Protein AF-A0A525JBI2-F1 (afdb_monomer)

Solvent-accessible surface area (backbone atoms only — not comparable to full-atom values): 10504 Å² total; per-residue (Å²): 139,89,82,88,89,89,84,87,84,79,75,84,72,75,78,68,72,73,72,70,72,64,79,76,62,73,69,89,66,70,56,38,71,91,59,35,83,74,67,89,61,69,82,52,94,80,78,57,56,81,59,28,76,78,36,68,68,48,36,66,35,52,52,34,18,44,41,39,8,27,56,50,31,83,54,88,63,58,57,65,60,47,9,52,52,16,48,61,77,28,46,72,44,46,56,51,35,50,52,55,49,62,73,38,90,70,50,86,50,72,42,65,34,94,86,75,68,43,80,36,43,64,68,58,49,51,54,52,50,50,50,51,51,10,33,49,34,19,49,38,23,50,77,16,56,38,76,52,55,63,68,56,97,91,37,50,61,84,63,66,76,76,82,77,78,81,80,76,77,86,129

Structure (mmCIF, N/CA/C/O backbone):
data_AF-A0A525JBI2-F1
#
_entry.id   AF-A0A525JBI2-F1
#
loop_
_atom_site.group_PDB
_atom_site.id
_atom_site.type_symbol
_atom_site.label_atom_id
_atom_site.label_alt_id
_atom_site.label_comp_id
_atom_site.label_asym_id
_atom_site.label_entity_id
_atom_site.label_seq_id
_atom_site.pdbx_PDB_ins_code
_atom_site.Cartn_x
_atom_site.Cartn_y
_atom_site.Cartn_z
_atom_site.occupancy
_atom_site.B_iso_or_equiv
_atom_site.auth_seq_id
_atom_site.auth_comp_id
_atom_site.auth_asym_id
_atom_site.auth_atom_id
_atom_site.pdbx_PDB_model_num
ATOM 1 N N . MET A 1 1 ? 33.043 -64.202 -30.490 1.00 38.28 1 MET A N 1
ATOM 2 C CA . MET A 1 1 ? 32.040 -63.440 -31.267 1.00 38.28 1 MET A CA 1
ATOM 3 C C . MET A 1 1 ? 31.002 -62.916 -30.272 1.00 38.28 1 MET A C 1
ATOM 5 O O . MET A 1 1 ? 30.222 -63.714 -29.788 1.00 38.28 1 MET A O 1
ATOM 9 N N . THR A 1 2 ? 31.253 -61.811 -29.561 1.00 42.59 2 THR A N 1
ATOM 10 C CA . THR A 1 2 ? 30.901 -60.399 -29.863 1.00 42.59 2 THR A CA 1
ATOM 11 C C . THR A 1 2 ? 29.411 -60.093 -30.103 1.00 42.59 2 THR A C 1
ATOM 13 O O . THR A 1 2 ? 28.854 -60.546 -31.094 1.00 42.59 2 THR A O 1
ATOM 16 N N . ARG A 1 3 ? 28.895 -59.178 -29.250 1.00 44.25 3 ARG A N 1
ATOM 17 C CA . ARG A 1 3 ? 27.858 -58.119 -29.426 1.00 44.25 3 ARG A CA 1
ATOM 18 C C . ARG A 1 3 ? 26.618 -58.261 -28.529 1.00 44.25 3 ARG A C 1
ATOM 20 O O . ARG A 1 3 ? 25.795 -59.134 -28.736 1.00 44.25 3 ARG A O 1
ATOM 27 N N . THR A 1 4 ? 26.565 -57.553 -27.394 1.00 49.12 4 THR A N 1
ATOM 28 C CA . THR A 1 4 ? 26.074 -56.162 -27.187 1.00 49.12 4 THR A CA 1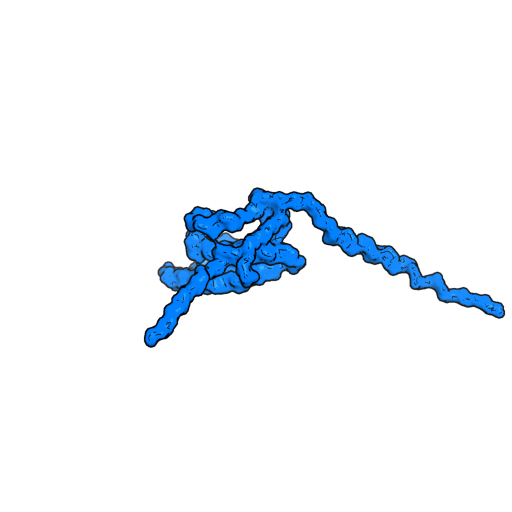
ATOM 29 C C . THR A 1 4 ? 24.598 -55.955 -27.521 1.00 49.12 4 THR A C 1
ATOM 31 O O . THR A 1 4 ? 24.211 -55.974 -28.684 1.00 49.12 4 THR A O 1
ATOM 34 N N . SER A 1 5 ? 23.805 -55.627 -26.501 1.00 44.72 5 SER A N 1
ATOM 35 C CA . SER A 1 5 ? 22.533 -54.906 -26.630 1.00 44.72 5 SER A CA 1
ATOM 36 C C . SER A 1 5 ? 22.357 -53.990 -25.415 1.00 44.72 5 SER A C 1
ATOM 38 O O . SER A 1 5 ? 21.605 -54.277 -24.494 1.00 44.72 5 SER A O 1
ATOM 40 N N . VAL A 1 6 ? 23.123 -52.897 -25.401 1.00 53.28 6 VAL A N 1
ATOM 41 C CA . VAL A 1 6 ? 22.881 -51.714 -24.563 1.00 53.28 6 VAL A CA 1
ATOM 42 C C . VAL A 1 6 ? 22.503 -50.608 -25.540 1.00 53.28 6 VAL A C 1
ATOM 44 O O . VAL A 1 6 ? 23.390 -49.977 -26.103 1.00 53.28 6 VAL A O 1
ATOM 47 N N . ALA A 1 7 ? 21.214 -50.445 -25.844 1.00 49.06 7 ALA A N 1
ATOM 48 C CA . ALA A 1 7 ? 20.749 -49.366 -26.722 1.00 49.06 7 ALA A CA 1
ATOM 49 C C . ALA A 1 7 ? 19.229 -49.142 -26.632 1.00 49.06 7 ALA A C 1
ATOM 51 O O . ALA A 1 7 ? 18.543 -49.156 -27.649 1.00 49.06 7 ALA A O 1
ATOM 52 N N . THR A 1 8 ? 18.679 -48.919 -25.435 1.00 51.41 8 THR A N 1
ATOM 53 C CA . THR A 1 8 ? 17.281 -48.450 -25.322 1.00 51.41 8 THR A CA 1
ATOM 54 C C . THR A 1 8 ? 17.048 -47.612 -24.067 1.00 51.41 8 THR A C 1
ATOM 56 O O . THR A 1 8 ? 16.156 -47.871 -23.273 1.00 51.41 8 THR A O 1
ATOM 59 N N . ALA A 1 9 ? 17.874 -46.588 -23.857 1.00 49.59 9 ALA A N 1
ATOM 60 C CA . ALA A 1 9 ? 17.654 -45.618 -22.784 1.00 49.59 9 ALA A CA 1
ATOM 61 C C . ALA A 1 9 ? 18.253 -44.254 -23.149 1.00 49.59 9 ALA A C 1
ATOM 63 O O . ALA A 1 9 ? 19.144 -43.770 -22.465 1.00 49.59 9 ALA A O 1
ATOM 64 N N . LEU A 1 10 ? 17.836 -43.654 -24.271 1.00 47.22 10 LEU A N 1
ATOM 65 C CA . LEU A 1 10 ? 18.345 -42.325 -24.654 1.00 47.22 10 LEU A CA 1
ATOM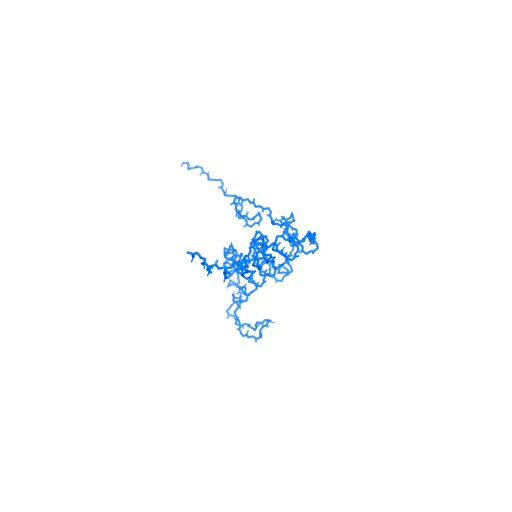 66 C C . LEU A 1 10 ? 17.368 -41.430 -25.436 1.00 47.22 10 LEU A C 1
ATOM 68 O O . LEU A 1 10 ? 17.773 -40.384 -25.923 1.00 47.22 10 LEU A O 1
ATOM 72 N N . VAL A 1 11 ? 16.077 -41.776 -25.528 1.00 49.41 11 VAL A N 1
ATOM 73 C CA . VAL A 1 11 ? 15.109 -40.972 -26.314 1.00 49.41 11 VAL A CA 1
ATOM 74 C C . VAL A 1 11 ? 14.129 -40.159 -25.449 1.00 49.41 11 VAL A C 1
ATOM 76 O O . VAL A 1 11 ? 13.510 -39.226 -25.943 1.00 49.41 11 VAL A O 1
ATOM 79 N N . ALA A 1 12 ? 14.037 -40.400 -24.137 1.00 46.53 12 ALA A N 1
ATOM 80 C CA . ALA A 1 12 ? 13.079 -39.690 -23.275 1.00 46.53 12 ALA A CA 1
ATOM 81 C C . ALA A 1 12 ? 13.606 -38.390 -22.626 1.00 46.53 12 ALA A C 1
ATOM 83 O O . ALA A 1 12 ? 12.869 -37.736 -21.898 1.00 46.53 12 ALA A O 1
ATOM 84 N N . VAL A 1 13 ? 14.865 -37.998 -22.865 1.00 50.19 13 VAL A N 1
ATOM 85 C CA . VAL A 1 13 ? 15.484 -36.836 -22.185 1.00 50.19 13 VAL A CA 1
ATOM 86 C C . VAL A 1 13 ? 15.453 -35.555 -23.037 1.00 50.19 13 VAL A C 1
ATOM 88 O O . VAL A 1 13 ? 15.627 -34.458 -22.517 1.00 50.19 13 VAL A O 1
ATOM 91 N N . LEU A 1 14 ? 15.158 -35.644 -24.338 1.00 49.19 14 LEU A N 1
ATOM 92 C CA . LEU A 1 14 ? 15.260 -34.497 -25.255 1.00 49.19 14 LEU A CA 1
ATOM 93 C C . LEU A 1 14 ? 13.974 -33.664 -25.419 1.00 49.19 14 LEU A C 1
ATOM 95 O O . LEU A 1 14 ? 14.035 -32.576 -25.982 1.00 49.19 14 LEU A O 1
ATOM 99 N N . THR A 1 15 ? 12.827 -34.097 -24.888 1.00 49.56 15 THR A N 1
ATOM 100 C CA . THR A 1 15 ? 11.560 -33.337 -24.969 1.00 49.56 15 THR A CA 1
ATOM 101 C C . THR A 1 15 ? 11.280 -32.426 -23.768 1.00 49.56 15 THR A C 1
ATOM 103 O O . THR A 1 15 ? 10.328 -31.653 -23.809 1.00 49.56 15 THR A O 1
ATOM 106 N N . GLY A 1 16 ? 12.116 -32.440 -22.722 1.00 47.78 16 GLY A N 1
ATOM 107 C CA . GLY A 1 16 ? 11.947 -31.578 -21.540 1.00 47.78 16 GLY A CA 1
ATOM 108 C C . GLY A 1 16 ? 12.576 -30.180 -21.649 1.00 47.78 16 GLY A C 1
ATOM 109 O O . GLY A 1 16 ? 12.255 -29.298 -20.858 1.00 47.78 16 GLY A O 1
ATOM 110 N N . ALA A 1 17 ? 13.459 -29.948 -22.624 1.00 51.09 17 ALA A N 1
ATOM 111 C CA . ALA A 1 17 ? 14.288 -28.738 -22.659 1.00 51.09 17 ALA A CA 1
ATOM 112 C C . ALA A 1 17 ? 13.635 -27.515 -23.335 1.00 51.09 17 ALA A C 1
ATOM 114 O O . ALA A 1 17 ? 14.172 -26.417 -23.230 1.00 51.09 17 ALA A O 1
ATOM 115 N N . MET A 1 18 ? 12.475 -27.656 -23.991 1.00 49.50 18 MET A N 1
ATOM 116 C CA . MET A 1 18 ? 11.805 -26.522 -24.659 1.00 49.50 18 MET A CA 1
ATOM 117 C C . MET A 1 18 ? 10.691 -25.861 -23.831 1.00 49.50 18 MET A C 1
ATOM 119 O O . MET A 1 18 ? 10.095 -24.888 -24.283 1.00 49.50 18 MET A O 1
ATOM 123 N N . ALA A 1 19 ? 10.418 -26.339 -22.612 1.00 52.94 19 ALA A N 1
ATOM 124 C CA . ALA A 1 19 ? 9.418 -25.720 -21.739 1.00 52.94 19 ALA A CA 1
ATOM 125 C C . ALA A 1 19 ? 9.972 -24.555 -20.890 1.00 52.94 19 ALA A C 1
ATOM 127 O O . ALA A 1 19 ? 9.193 -23.725 -20.431 1.00 52.94 19 ALA A O 1
ATOM 128 N N . LEU A 1 20 ? 11.297 -24.444 -20.704 1.00 51.78 20 LEU A N 1
ATOM 129 C CA . LEU A 1 20 ? 11.894 -23.382 -19.874 1.00 51.78 20 LEU A CA 1
ATOM 130 C C . LEU A 1 20 ? 12.248 -22.090 -20.630 1.00 51.78 20 LEU A C 1
ATOM 132 O O . LEU A 1 20 ? 12.453 -21.062 -19.994 1.00 51.78 20 LEU A O 1
ATOM 136 N N . SER A 1 21 ? 12.268 -22.086 -21.965 1.00 49.19 21 SER A N 1
ATOM 137 C CA . SER A 1 21 ? 12.588 -20.881 -22.752 1.00 49.19 21 SER A CA 1
ATOM 138 C C . SER A 1 21 ? 11.374 -19.992 -23.060 1.00 49.19 21 SER A C 1
ATOM 140 O O . SER A 1 21 ? 11.506 -18.993 -23.764 1.00 49.19 21 SER A O 1
ATOM 142 N N . ALA A 1 22 ? 10.182 -20.333 -22.556 1.00 47.47 22 ALA A N 1
ATOM 143 C CA . ALA A 1 22 ? 8.972 -19.525 -22.730 1.00 47.47 22 ALA A CA 1
ATOM 144 C C . ALA A 1 22 ? 8.756 -18.491 -21.606 1.00 47.47 22 ALA A C 1
ATOM 146 O O . ALA A 1 22 ? 7.958 -17.574 -21.779 1.00 47.47 22 ALA A O 1
ATOM 147 N N . CYS A 1 23 ? 9.478 -18.592 -20.485 1.00 55.62 23 CYS A N 1
ATOM 148 C CA . CYS A 1 23 ? 9.361 -17.641 -19.371 1.00 55.62 23 CYS A CA 1
ATOM 149 C C . CYS A 1 23 ? 10.216 -16.374 -19.535 1.00 55.62 23 CYS A C 1
ATOM 151 O O . CYS A 1 23 ? 10.062 -15.448 -18.744 1.00 55.62 23 CYS A O 1
ATOM 153 N N . ASP A 1 24 ? 11.073 -16.309 -20.560 1.00 45.53 24 ASP A N 1
A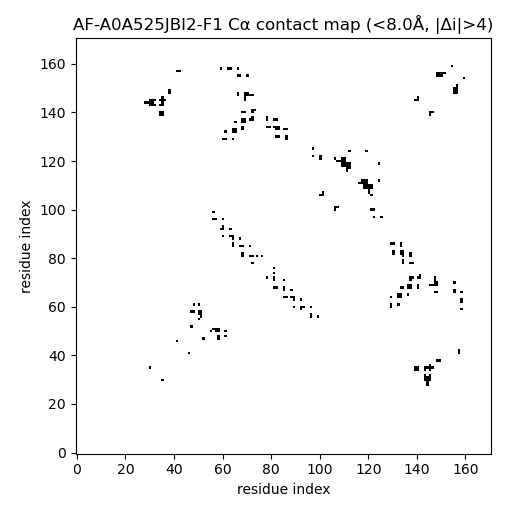TOM 154 C CA . ASP A 1 24 ? 11.939 -15.148 -20.821 1.00 45.53 24 ASP A CA 1
ATOM 155 C C . ASP A 1 24 ? 11.348 -14.167 -21.848 1.00 45.53 24 ASP A C 1
ATOM 157 O O . ASP A 1 24 ? 11.894 -13.104 -22.126 1.00 45.53 24 ASP A O 1
ATOM 161 N N . ARG A 1 25 ? 10.164 -14.474 -22.393 1.00 45.88 25 ARG A N 1
ATOM 162 C CA . ARG A 1 25 ? 9.384 -13.493 -23.150 1.00 45.88 25 ARG A CA 1
ATOM 163 C C . ARG A 1 25 ? 8.524 -12.695 -22.184 1.00 45.88 25 ARG A C 1
ATOM 165 O O . ARG A 1 25 ? 7.308 -12.871 -22.125 1.00 45.88 25 ARG A O 1
ATOM 172 N N . ARG A 1 26 ? 9.137 -11.719 -21.507 1.00 51.62 26 ARG A N 1
ATOM 173 C CA . ARG A 1 26 ? 8.418 -10.451 -21.361 1.00 51.62 26 ARG A CA 1
ATOM 174 C C . ARG A 1 26 ? 8.193 -9.975 -22.791 1.00 51.62 26 ARG A C 1
ATOM 176 O O . ARG A 1 26 ? 9.094 -9.431 -23.413 1.00 51.62 26 ARG A O 1
ATOM 183 N N . HIS A 1 27 ? 7.024 -10.269 -23.359 1.00 46.00 27 HIS A N 1
ATOM 184 C CA . HIS A 1 27 ? 6.542 -9.439 -24.450 1.00 46.00 27 HIS A CA 1
ATOM 185 C C . HIS A 1 27 ? 6.735 -7.995 -23.995 1.00 46.00 27 HIS A C 1
ATOM 187 O O . HIS A 1 27 ? 6.403 -7.696 -22.845 1.00 46.00 27 HIS A O 1
ATOM 193 N N . ASP A 1 28 ? 7.316 -7.162 -24.860 1.00 52.53 28 ASP A N 1
ATOM 194 C CA . ASP A 1 28 ? 7.427 -5.711 -24.712 1.00 52.53 28 ASP A CA 1
ATOM 195 C C . ASP A 1 28 ? 6.021 -5.098 -24.623 1.00 52.53 28 ASP A C 1
ATOM 197 O O . ASP A 1 28 ? 5.537 -4.389 -25.503 1.00 52.53 28 ASP A O 1
ATOM 201 N N . LEU A 1 29 ? 5.302 -5.440 -23.563 1.00 56.81 29 LEU A N 1
ATOM 202 C CA . LEU A 1 29 ? 4.100 -4.779 -23.139 1.00 56.81 29 LEU A CA 1
ATOM 203 C C . LEU A 1 29 ? 4.609 -3.442 -22.621 1.00 56.81 29 LEU A C 1
ATOM 205 O O . LEU A 1 29 ? 5.252 -3.350 -21.577 1.00 56.81 29 LEU A O 1
ATOM 209 N N . ALA A 1 30 ? 4.411 -2.409 -23.430 1.00 62.34 30 ALA A N 1
ATOM 210 C CA . ALA A 1 30 ? 4.716 -1.056 -23.022 1.00 62.34 30 ALA A CA 1
ATOM 211 C C . ALA A 1 30 ? 3.984 -0.768 -21.705 1.00 62.34 30 ALA A C 1
ATOM 213 O O . ALA A 1 30 ? 2.811 -1.127 -21.553 1.00 62.34 30 ALA A O 1
ATOM 214 N N . ALA A 1 31 ? 4.680 -0.129 -20.762 1.00 72.75 31 ALA A N 1
ATOM 215 C CA . ALA A 1 31 ? 4.065 0.316 -19.522 1.00 72.75 31 ALA A CA 1
ATOM 216 C C . ALA A 1 31 ? 2.771 1.075 -19.845 1.00 72.75 31 ALA A C 1
ATOM 218 O O . ALA A 1 31 ? 2.751 1.905 -20.756 1.00 72.75 31 ALA A O 1
ATOM 219 N N . ASN A 1 32 ? 1.690 0.789 -19.120 1.00 75.88 32 ASN A N 1
ATOM 220 C CA . ASN A 1 32 ? 0.437 1.513 -19.296 1.00 75.88 32 ASN A CA 1
ATOM 221 C C . ASN A 1 32 ? 0.407 2.687 -18.307 1.00 75.88 32 ASN A C 1
ATOM 223 O O . ASN A 1 32 ? -0.003 2.501 -17.156 1.00 75.88 32 ASN A O 1
ATOM 227 N N . PRO A 1 33 ? 0.798 3.910 -18.719 1.00 71.81 33 PRO A N 1
ATOM 228 C CA . PRO A 1 33 ? 0.911 5.039 -17.802 1.00 71.81 33 PRO A CA 1
ATOM 229 C C . PRO A 1 33 ? -0.434 5.439 -17.189 1.00 71.81 33 PRO A C 1
ATOM 231 O O . PRO A 1 33 ? -0.449 6.087 -16.153 1.00 71.81 33 PRO A O 1
ATOM 234 N N . LYS A 1 34 ? -1.568 5.036 -17.785 1.00 77.94 34 LYS A N 1
ATOM 235 C CA . LYS A 1 34 ? -2.903 5.300 -17.225 1.00 77.94 34 LYS A CA 1
ATOM 236 C C . LYS A 1 34 ? -3.230 4.418 -16.020 1.00 77.94 34 LYS A C 1
ATOM 238 O O . LYS A 1 34 ? -4.138 4.740 -15.264 1.00 77.94 34 LYS A O 1
ATOM 243 N N . VAL A 1 35 ? -2.522 3.300 -15.871 1.00 82.50 35 VAL A N 1
ATOM 244 C CA . VAL A 1 35 ? -2.672 2.356 -14.757 1.00 82.50 35 VAL A CA 1
ATOM 245 C C . VAL A 1 35 ? -1.578 2.581 -13.715 1.00 82.50 35 VAL A C 1
ATOM 247 O O . VAL A 1 35 ? -1.749 2.197 -12.568 1.00 82.50 35 VAL A O 1
ATOM 250 N N . CYS A 1 36 ? -0.463 3.220 -14.057 1.00 87.06 36 CYS A N 1
ATOM 251 C CA . CYS A 1 36 ? 0.624 3.453 -13.113 1.00 87.06 36 CYS A CA 1
ATOM 252 C C . CYS A 1 36 ? 0.386 4.678 -12.228 1.00 87.06 36 CYS A C 1
ATOM 254 O O . CYS A 1 36 ? -0.101 5.709 -12.682 1.00 87.06 36 CYS A O 1
ATOM 256 N N . ALA A 1 37 ? 0.757 4.563 -10.953 1.00 85.69 37 ALA A N 1
ATOM 257 C CA . ALA A 1 37 ? 0.790 5.702 -10.052 1.00 85.69 37 ALA A CA 1
ATOM 258 C C . ALA A 1 37 ? 1.910 6.674 -10.459 1.00 85.69 37 ALA A C 1
ATOM 260 O O . ALA A 1 37 ? 2.997 6.246 -10.853 1.00 85.69 37 ALA A O 1
ATOM 261 N N . ASP A 1 38 ? 1.652 7.975 -10.320 1.00 82.25 38 ASP A N 1
ATOM 262 C CA . ASP A 1 38 ? 2.687 9.000 -10.440 1.00 82.25 38 ASP A CA 1
ATOM 263 C C . ASP A 1 38 ? 3.282 9.307 -9.059 1.00 82.25 38 ASP A C 1
ATOM 265 O O . ASP A 1 38 ? 2.648 9.924 -8.202 1.00 82.25 38 ASP A O 1
ATOM 269 N N . PHE A 1 39 ? 4.521 8.864 -8.844 1.00 81.31 39 PHE A N 1
ATOM 270 C CA . PHE A 1 39 ? 5.260 9.096 -7.602 1.00 81.31 39 PHE A CA 1
ATOM 271 C C . PHE A 1 39 ? 6.040 10.414 -7.585 1.00 81.31 39 PHE A C 1
ATOM 273 O O . PHE A 1 39 ? 6.613 10.754 -6.546 1.00 81.31 39 PHE A O 1
ATOM 280 N N . LYS A 1 40 ? 6.069 11.166 -8.696 1.00 68.25 40 LYS A N 1
ATOM 281 C CA . LYS A 1 40 ? 6.700 12.495 -8.762 1.00 68.25 40 LYS A CA 1
ATOM 282 C C . LYS A 1 40 ? 5.850 13.562 -8.078 1.00 68.25 40 LYS A C 1
ATOM 284 O O . LYS A 1 40 ? 6.376 14.594 -7.677 1.00 68.25 40 LYS A O 1
ATOM 289 N N . THR A 1 41 ? 4.550 13.318 -7.912 1.00 58.25 41 THR A N 1
ATOM 290 C CA . THR A 1 41 ? 3.608 14.273 -7.307 1.00 58.25 41 THR A CA 1
ATOM 291 C C . THR A 1 41 ? 3.467 14.133 -5.783 1.00 58.25 41 THR A C 1
ATOM 293 O O . THR A 1 41 ? 2.696 14.877 -5.173 1.00 58.25 41 THR A O 1
ATOM 296 N N . SER A 1 42 ? 4.205 13.231 -5.123 1.00 48.97 42 SER A N 1
ATOM 297 C CA . SER A 1 42 ? 4.059 12.952 -3.678 1.00 48.97 42 SER A CA 1
ATOM 298 C C . SER A 1 42 ? 4.717 13.982 -2.746 1.00 48.97 42 SER A C 1
ATOM 300 O O . SER A 1 42 ? 5.336 13.627 -1.748 1.00 48.97 42 SER A O 1
ATOM 302 N N . ALA A 1 43 ? 4.552 15.269 -3.041 1.00 47.62 43 ALA A N 1
ATOM 303 C CA . ALA A 1 43 ? 4.885 16.363 -2.128 1.00 47.62 43 ALA A CA 1
ATOM 304 C C . ALA A 1 43 ? 3.761 17.406 -2.010 1.00 47.62 43 ALA A C 1
ATOM 306 O O . ALA A 1 43 ? 3.975 18.470 -1.434 1.00 47.62 43 ALA A O 1
ATOM 307 N N . LYS A 1 44 ? 2.557 17.133 -2.539 1.00 36.09 44 LYS A N 1
ATOM 308 C CA . LYS A 1 44 ? 1.404 18.020 -2.346 1.00 36.09 44 LYS A CA 1
ATOM 309 C C . LYS A 1 44 ? 0.369 17.368 -1.422 1.00 36.09 44 LYS A C 1
ATOM 311 O O . LYS A 1 44 ? -0.302 16.422 -1.849 1.00 36.09 44 LYS A O 1
ATOM 316 N N . PRO A 1 45 ? 0.205 17.865 -0.181 1.00 36.38 45 PRO A N 1
ATOM 317 C CA . PRO A 1 45 ? -0.963 17.553 0.632 1.00 36.38 45 PRO A CA 1
ATOM 318 C C . PRO A 1 45 ? -2.215 17.875 -0.195 1.00 36.38 45 PRO A C 1
ATOM 320 O O . PRO A 1 45 ? -2.358 19.001 -0.670 1.00 36.38 45 PRO A O 1
ATOM 323 N N . GLY A 1 46 ? -3.080 16.888 -0.438 1.00 39.34 46 GLY A N 1
ATOM 324 C CA . GLY A 1 46 ? -4.350 17.094 -1.148 1.00 39.34 46 GLY A CA 1
ATOM 325 C C . GLY A 1 46 ? -4.518 16.387 -2.497 1.00 39.34 46 GLY A C 1
ATOM 326 O O . GLY A 1 46 ? -5.632 16.381 -3.010 1.00 39.34 46 GLY A O 1
ATOM 327 N N . THR A 1 47 ? -3.500 15.713 -3.049 1.00 44.91 47 THR A N 1
ATOM 328 C CA . THR A 1 47 ? -3.727 14.721 -4.129 1.00 44.91 47 THR A CA 1
ATOM 329 C C . THR A 1 47 ? -4.108 13.385 -3.495 1.00 44.91 47 THR A C 1
ATOM 331 O O . THR A 1 47 ? -3.347 12.420 -3.467 1.00 44.91 47 THR A O 1
ATOM 334 N N . ALA A 1 48 ? -5.271 13.396 -2.851 1.00 43.34 48 ALA A N 1
ATOM 335 C CA . ALA A 1 48 ? -5.833 12.282 -2.116 1.00 43.34 48 ALA A CA 1
ATOM 336 C C . ALA A 1 48 ? -6.035 11.076 -3.049 1.00 43.34 48 ALA A C 1
ATOM 338 O O . ALA A 1 48 ? -6.725 11.163 -4.063 1.00 43.34 48 ALA A O 1
ATOM 339 N N . SER A 1 49 ? -5.475 9.924 -2.673 1.00 51.41 49 SER A N 1
ATOM 340 C CA . SER A 1 49 ? -6.102 8.641 -3.006 1.00 51.41 49 SER A CA 1
ATOM 341 C C . SER A 1 49 ? -7.587 8.728 -2.612 1.00 51.41 49 SER A C 1
ATOM 343 O O . SER A 1 49 ? -7.869 9.394 -1.615 1.00 51.41 49 SER A O 1
ATOM 345 N N . PRO A 1 50 ? -8.545 8.085 -3.307 1.00 52.09 50 PRO A N 1
ATOM 346 C CA . PRO A 1 50 ? -9.966 8.129 -2.923 1.00 52.09 50 PRO A CA 1
ATOM 347 C C . PRO A 1 50 ? -10.203 7.832 -1.427 1.00 52.09 50 PRO A C 1
ATOM 349 O O . PRO A 1 50 ? -11.127 8.359 -0.816 1.00 52.09 50 PRO A O 1
ATOM 352 N N . ALA A 1 51 ? -9.299 7.046 -0.833 1.00 53.34 51 ALA A N 1
ATOM 353 C CA . ALA A 1 51 ? -9.160 6.782 0.596 1.00 53.34 51 ALA A CA 1
ATOM 354 C C . ALA A 1 51 ? -9.074 8.038 1.480 1.00 53.34 51 ALA A C 1
ATOM 356 O O . ALA A 1 51 ? -9.774 8.159 2.479 1.00 53.34 51 ALA A O 1
ATOM 357 N N . ALA A 1 52 ? -8.218 8.985 1.099 1.00 54.88 52 ALA A N 1
ATOM 358 C CA . ALA A 1 52 ? -7.861 10.154 1.892 1.00 54.88 52 ALA A CA 1
ATOM 359 C C . ALA A 1 52 ? -8.962 11.228 1.909 1.00 54.88 52 ALA A C 1
ATOM 361 O O . ALA A 1 52 ? -8.913 12.141 2.728 1.00 54.88 52 ALA A O 1
ATOM 362 N N . THR A 1 53 ? -9.957 11.122 1.021 1.00 57.69 53 THR A N 1
ATOM 363 C CA . THR A 1 53 ? -11.157 11.972 1.040 1.00 57.69 53 THR A CA 1
ATOM 364 C C . THR A 1 53 ? -12.182 11.495 2.074 1.00 57.69 53 THR A C 1
ATOM 366 O O . THR A 1 53 ? -12.945 12.310 2.582 1.00 57.69 53 THR A O 1
ATOM 369 N N . LEU A 1 54 ? -12.196 10.196 2.392 1.00 62.41 54 LEU A N 1
ATOM 370 C CA . LEU A 1 54 ? -13.147 9.577 3.324 1.00 62.41 54 LEU A CA 1
ATOM 371 C C . LEU A 1 54 ? -12.564 9.426 4.733 1.00 62.41 54 LEU A C 1
ATOM 373 O O . LEU A 1 54 ? -13.268 9.658 5.710 1.00 62.41 54 LEU A O 1
ATOM 377 N N . ASP A 1 55 ? -11.277 9.091 4.831 1.00 71.94 55 ASP A N 1
ATOM 378 C CA . ASP A 1 55 ? -10.529 9.062 6.085 1.00 71.94 55 ASP A CA 1
ATOM 379 C C . ASP A 1 55 ? -9.144 9.703 5.883 1.00 71.94 55 ASP A C 1
ATOM 381 O O . ASP A 1 55 ? -8.218 9.069 5.362 1.00 71.94 55 ASP A O 1
ATOM 385 N N . PRO A 1 56 ? -8.963 10.966 6.308 1.00 70.19 56 PRO A N 1
ATOM 386 C CA . PRO A 1 56 ? -7.671 11.642 6.242 1.00 70.19 56 PRO A CA 1
ATOM 387 C C . PRO A 1 56 ? -6.552 10.902 6.997 1.00 70.19 56 PRO A C 1
ATOM 389 O O . PRO A 1 56 ? -5.383 11.026 6.625 1.00 70.19 56 PRO A O 1
ATOM 392 N N . GLY A 1 57 ? -6.890 10.118 8.028 1.00 78.81 57 GLY A N 1
ATOM 393 C CA . GLY A 1 57 ? -5.950 9.297 8.795 1.00 78.81 57 GLY A CA 1
ATOM 394 C C . GLY A 1 57 ? -5.394 8.107 8.008 1.00 78.81 57 GLY A C 1
ATOM 395 O O . GLY A 1 57 ? -4.275 7.670 8.278 1.00 78.81 57 GLY A O 1
ATOM 396 N N . ALA A 1 58 ? -6.113 7.640 6.983 1.00 84.50 58 ALA A N 1
ATOM 397 C CA . ALA A 1 58 ? -5.697 6.535 6.121 1.00 84.50 58 ALA A CA 1
ATOM 398 C C . ALA A 1 58 ? -4.648 6.947 5.070 1.00 84.50 58 ALA A C 1
ATOM 400 O O . ALA A 1 58 ? -3.937 6.102 4.522 1.00 84.50 58 ALA A O 1
ATOM 401 N N . ALA A 1 59 ? -4.520 8.243 4.768 1.00 86.00 59 ALA A N 1
ATOM 402 C CA . ALA A 1 59 ? -3.658 8.726 3.687 1.00 86.00 59 ALA A CA 1
ATOM 403 C C . ALA A 1 59 ? -2.171 8.324 3.836 1.00 86.00 59 ALA A C 1
ATOM 405 O O . ALA A 1 59 ? -1.586 7.857 2.855 1.00 86.00 59 ALA A O 1
ATOM 406 N N . PRO A 1 60 ? -1.538 8.447 5.024 1.00 88.38 60 PRO A N 1
ATOM 407 C CA . PRO A 1 60 ? -0.127 8.098 5.194 1.00 88.38 60 PRO A CA 1
ATOM 408 C C . PRO A 1 60 ? 0.145 6.594 5.074 1.00 88.38 60 PRO A C 1
ATOM 410 O O . PRO A 1 60 ? 1.198 6.197 4.574 1.00 88.38 60 PRO A O 1
ATOM 413 N N . VAL A 1 61 ? -0.786 5.747 5.529 1.00 91.69 61 VAL A N 1
ATOM 414 C CA . VAL A 1 61 ? -0.642 4.290 5.403 1.00 91.69 61 VAL A CA 1
ATOM 415 C C . VAL A 1 61 ? -0.882 3.838 3.965 1.00 91.69 61 VAL A C 1
ATOM 417 O O . VAL A 1 61 ? -0.092 3.046 3.458 1.00 91.69 61 VAL A O 1
ATOM 420 N N . ASP A 1 62 ? -1.889 4.385 3.278 1.00 91.06 62 ASP A N 1
ATOM 421 C CA . ASP A 1 62 ? -2.175 4.059 1.877 1.00 91.06 62 ASP A CA 1
ATOM 422 C C . ASP A 1 62 ? -1.004 4.460 0.968 1.00 91.06 62 ASP A C 1
ATOM 424 O O . ASP A 1 62 ? -0.602 3.669 0.117 1.00 91.06 62 ASP A O 1
ATOM 428 N N . GLU A 1 63 ? -0.382 5.625 1.195 1.00 90.44 63 GLU A N 1
ATOM 429 C CA . GLU A 1 63 ? 0.811 6.038 0.442 1.00 90.44 63 GLU A CA 1
ATOM 430 C C . GLU A 1 63 ? 2.028 5.153 0.735 1.00 90.44 63 GLU A C 1
ATOM 432 O O . GLU A 1 63 ? 2.747 4.763 -0.189 1.00 90.44 63 GLU A O 1
ATOM 437 N N . CYS A 1 64 ? 2.242 4.787 2.003 1.00 93.38 64 CYS A N 1
ATOM 438 C CA . CYS A 1 64 ? 3.292 3.845 2.383 1.00 93.38 64 CYS A CA 1
ATOM 439 C C . CYS A 1 64 ? 3.139 2.510 1.655 1.00 93.38 64 CYS A C 1
ATOM 441 O O . CYS A 1 64 ? 4.072 2.026 1.009 1.00 93.38 64 CYS A O 1
ATOM 443 N N . VAL A 1 65 ? 1.934 1.949 1.712 1.00 95.19 65 VAL A N 1
ATOM 444 C CA . VAL A 1 65 ? 1.608 0.654 1.121 1.00 95.19 65 VAL A CA 1
ATOM 445 C C . VAL A 1 65 ? 1.724 0.718 -0.394 1.00 95.19 65 VAL A C 1
ATOM 447 O O . VAL A 1 65 ? 2.298 -0.188 -0.991 1.00 95.19 65 VAL A O 1
ATOM 450 N N . ARG A 1 66 ? 1.249 1.798 -1.023 1.00 94.44 66 ARG A N 1
ATOM 451 C CA . ARG A 1 66 ? 1.370 2.014 -2.468 1.00 94.44 66 ARG A CA 1
ATOM 452 C C . ARG A 1 66 ? 2.824 2.000 -2.917 1.00 94.44 66 ARG A C 1
ATOM 454 O O . ARG A 1 66 ? 3.165 1.305 -3.870 1.00 94.44 66 ARG A O 1
ATOM 461 N N . ARG A 1 67 ? 3.694 2.734 -2.225 1.00 94.31 67 ARG A N 1
ATOM 462 C CA . ARG A 1 67 ? 5.114 2.820 -2.580 1.00 94.31 67 ARG A CA 1
ATOM 463 C C . ARG A 1 67 ? 5.839 1.490 -2.398 1.00 94.31 67 ARG A C 1
ATOM 465 O O . ARG A 1 67 ? 6.534 1.065 -3.318 1.00 94.31 67 ARG A O 1
ATOM 472 N N . TRP A 1 68 ? 5.632 0.796 -1.280 1.00 96.19 68 TRP A N 1
ATOM 473 C CA . TRP A 1 68 ? 6.223 -0.530 -1.073 1.00 96.19 68 TRP A CA 1
ATOM 474 C C . TRP A 1 68 ? 5.685 -1.579 -2.047 1.00 96.19 68 TRP A C 1
ATOM 476 O O . TRP A 1 68 ? 6.469 -2.345 -2.601 1.00 96.19 68 TRP A O 1
ATOM 486 N N . ALA A 1 69 ? 4.385 -1.564 -2.335 1.00 96.56 69 ALA A N 1
ATOM 487 C CA . ALA A 1 69 ? 3.781 -2.472 -3.303 1.00 96.56 69 ALA A CA 1
ATOM 488 C C . ALA A 1 69 ? 4.391 -2.304 -4.699 1.00 96.56 69 ALA A C 1
ATOM 490 O O . ALA A 1 69 ? 4.732 -3.298 -5.333 1.00 96.56 69 ALA A O 1
ATOM 491 N N . TYR A 1 70 ? 4.585 -1.064 -5.162 1.00 95.31 70 TYR A N 1
ATOM 492 C CA . TYR A 1 70 ? 5.239 -0.797 -6.447 1.00 95.31 70 TYR A CA 1
ATOM 493 C C . TYR A 1 70 ? 6.737 -1.123 -6.427 1.00 95.31 70 TYR A C 1
ATOM 495 O O . TYR A 1 70 ? 7.253 -1.643 -7.413 1.00 95.31 70 TYR A O 1
ATOM 503 N N . ALA A 1 71 ? 7.438 -0.858 -5.321 1.00 95.94 71 ALA A N 1
ATOM 504 C CA . ALA A 1 71 ? 8.856 -1.188 -5.184 1.00 95.94 71 ALA A CA 1
ATOM 505 C C . ALA A 1 71 ? 9.108 -2.705 -5.210 1.00 95.94 71 ALA A C 1
ATOM 507 O O . ALA A 1 71 ? 10.075 -3.161 -5.815 1.00 95.94 71 ALA A O 1
ATOM 508 N N . LEU A 1 72 ? 8.222 -3.489 -4.591 1.00 96.94 72 LEU A N 1
ATOM 509 C CA . LEU A 1 72 ? 8.337 -4.946 -4.502 1.00 96.94 72 LEU A CA 1
ATOM 510 C C . LEU A 1 72 ? 7.634 -5.688 -5.650 1.00 96.94 72 LEU A C 1
ATOM 512 O O . LEU A 1 72 ? 7.849 -6.889 -5.824 1.00 96.94 72 LEU A O 1
ATOM 516 N N . ALA A 1 73 ? 6.820 -5.000 -6.456 1.00 96.44 73 ALA A N 1
ATOM 517 C CA . ALA A 1 73 ? 6.082 -5.581 -7.578 1.00 96.44 73 ALA A CA 1
ATOM 518 C C . ALA A 1 73 ? 6.934 -6.428 -8.544 1.00 96.44 73 ALA A C 1
ATOM 520 O O . ALA A 1 73 ? 6.408 -7.448 -9.003 1.00 96.44 73 ALA A O 1
ATOM 521 N N . PRO A 1 74 ? 8.211 -6.089 -8.835 1.00 95.00 74 PRO A N 1
ATOM 522 C CA . PRO A 1 74 ? 9.069 -6.914 -9.684 1.00 95.00 74 PRO A CA 1
ATOM 523 C C . PRO A 1 74 ? 9.430 -8.293 -9.113 1.00 95.00 74 PRO A C 1
ATOM 525 O O . PRO A 1 74 ? 9.919 -9.120 -9.880 1.00 95.00 74 PRO A O 1
ATOM 528 N N . SER A 1 75 ? 9.214 -8.560 -7.815 1.00 95.81 75 SER A N 1
ATOM 529 C CA . SER A 1 75 ? 9.428 -9.898 -7.240 1.00 95.81 75 SER A CA 1
ATOM 530 C C . SER A 1 75 ? 8.582 -10.950 -7.970 1.00 95.81 75 SER A C 1
ATOM 532 O O . SER A 1 75 ? 7.453 -10.674 -8.382 1.00 95.81 75 SER A O 1
ATOM 534 N N . HIS A 1 76 ? 9.108 -12.171 -8.082 1.00 95.56 76 HIS A N 1
ATOM 535 C CA . HIS A 1 76 ? 8.404 -13.329 -8.640 1.00 95.56 76 HIS A CA 1
ATOM 536 C C . HIS A 1 76 ? 7.451 -14.011 -7.647 1.00 95.56 76 HIS A C 1
ATOM 538 O O . HIS A 1 76 ? 6.694 -14.898 -8.043 1.00 95.56 76 HIS A O 1
ATOM 544 N N . ASP A 1 77 ? 7.445 -13.590 -6.381 1.00 97.62 77 ASP A N 1
ATOM 545 C CA . ASP A 1 77 ? 6.575 -14.164 -5.356 1.00 97.62 77 ASP A CA 1
ATOM 546 C C . ASP A 1 77 ? 5.081 -13.950 -5.672 1.00 97.62 77 ASP A C 1
ATOM 548 O O . ASP A 1 77 ? 4.706 -12.998 -6.382 1.00 97.62 77 ASP A O 1
ATOM 552 N N . PRO A 1 78 ? 4.180 -14.784 -5.116 1.00 97.88 78 PRO A N 1
ATOM 553 C CA . PRO A 1 78 ? 2.742 -14.572 -5.230 1.00 97.88 78 PRO A CA 1
ATOM 554 C C . PRO A 1 78 ? 2.344 -13.152 -4.808 1.00 97.88 78 PRO A C 1
ATOM 556 O O . PRO A 1 78 ? 2.840 -12.630 -3.810 1.00 97.88 78 PRO A O 1
ATOM 559 N N . ALA A 1 79 ? 1.416 -12.526 -5.541 1.00 97.00 79 ALA A N 1
ATOM 560 C CA . ALA A 1 79 ? 1.024 -11.133 -5.290 1.00 97.00 79 ALA A CA 1
ATOM 561 C C . ALA A 1 79 ? 0.540 -10.906 -3.847 1.00 97.00 79 ALA A C 1
ATOM 563 O O . ALA A 1 79 ? 0.824 -9.866 -3.264 1.00 97.00 79 ALA A O 1
ATOM 564 N N . GLY A 1 80 ? -0.120 -11.907 -3.251 1.00 97.06 80 GLY A N 1
ATOM 565 C CA . GLY A 1 80 ? -0.526 -11.880 -1.845 1.00 97.06 80 GLY A CA 1
ATOM 566 C C . GLY A 1 80 ? 0.649 -11.803 -0.865 1.00 97.06 80 GLY A C 1
ATOM 567 O O . GLY A 1 80 ? 0.578 -11.037 0.091 1.00 97.06 80 GL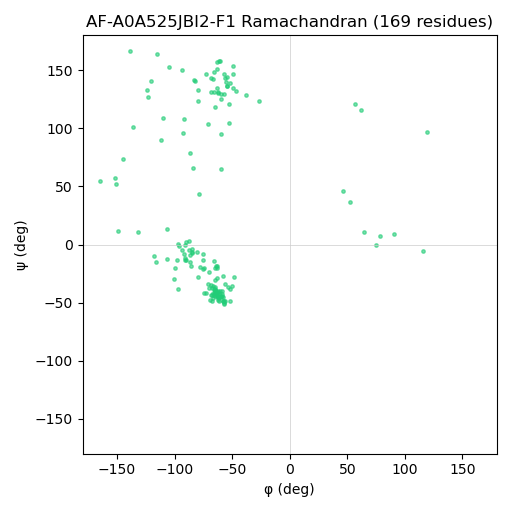Y A O 1
ATOM 568 N N . ALA A 1 81 ? 1.747 -12.520 -1.121 1.00 98.12 81 ALA A N 1
ATOM 569 C CA . ALA A 1 81 ? 2.939 -12.472 -0.271 1.00 98.12 81 ALA A CA 1
ATOM 570 C C . ALA A 1 81 ? 3.628 -11.100 -0.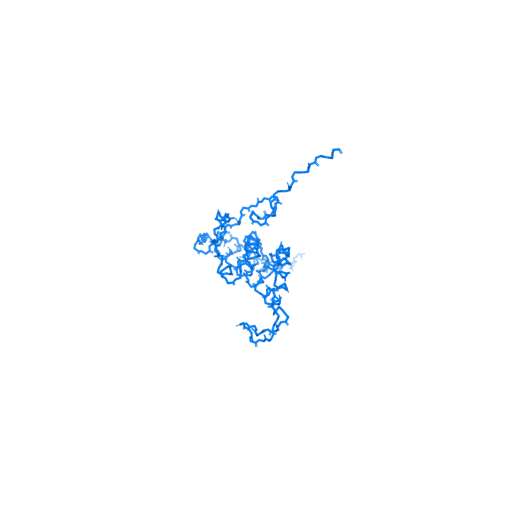356 1.00 98.12 81 ALA A C 1
ATOM 572 O O . ALA A 1 81 ? 3.967 -10.503 0.665 1.00 98.12 81 ALA A O 1
ATOM 573 N N . VAL A 1 82 ? 3.750 -10.546 -1.567 1.00 98.06 82 VAL A N 1
ATOM 574 C CA . VAL A 1 82 ? 4.303 -9.196 -1.778 1.00 98.06 82 VAL A CA 1
ATOM 575 C C . VAL A 1 82 ? 3.419 -8.117 -1.149 1.00 98.06 82 VAL A C 1
ATOM 577 O O . VAL A 1 82 ? 3.919 -7.167 -0.543 1.00 98.06 82 VAL A O 1
ATOM 580 N N . ALA A 1 83 ? 2.099 -8.273 -1.240 1.00 97.88 83 ALA A N 1
ATOM 581 C CA . ALA A 1 83 ? 1.146 -7.383 -0.593 1.00 97.88 83 ALA A CA 1
ATOM 582 C C . ALA A 1 83 ? 1.310 -7.406 0.931 1.00 97.88 83 ALA A C 1
ATOM 584 O O . ALA A 1 83 ? 1.451 -6.352 1.545 1.00 97.88 83 ALA A O 1
ATOM 585 N N . GLN A 1 84 ? 1.375 -8.593 1.542 1.00 97.56 84 GLN A N 1
ATOM 586 C CA . GLN A 1 84 ? 1.619 -8.736 2.979 1.00 97.56 84 GLN A CA 1
ATOM 587 C C . GLN A 1 84 ? 2.950 -8.105 3.398 1.00 97.56 84 GLN A C 1
ATOM 589 O O . GLN A 1 84 ? 2.978 -7.352 4.368 1.00 97.56 84 GLN A O 1
ATOM 594 N N . ALA A 1 85 ? 4.027 -8.332 2.640 1.00 97.81 85 ALA A N 1
ATOM 595 C CA . ALA A 1 85 ? 5.321 -7.701 2.896 1.00 97.81 85 ALA A CA 1
ATOM 596 C C . ALA A 1 85 ? 5.230 -6.164 2.855 1.00 97.81 85 ALA A C 1
ATOM 598 O O . ALA A 1 85 ? 5.791 -5.486 3.715 1.00 97.81 85 ALA A O 1
ATOM 599 N N . SER A 1 86 ? 4.456 -5.616 1.915 1.00 96.94 86 SER A N 1
ATOM 600 C CA . SER A 1 86 ? 4.214 -4.171 1.809 1.00 96.94 86 SER A CA 1
ATOM 601 C C . SER A 1 86 ? 3.465 -3.622 3.025 1.00 96.94 86 SER A C 1
ATOM 603 O O . SER A 1 86 ? 3.812 -2.563 3.540 1.00 96.94 86 SER A O 1
ATOM 605 N N . VAL A 1 87 ? 2.466 -4.355 3.533 1.00 96.31 87 VAL A N 1
ATOM 606 C CA . VAL A 1 87 ? 1.754 -3.984 4.766 1.00 96.31 87 VAL A CA 1
ATOM 607 C C . VAL A 1 87 ? 2.691 -4.033 5.976 1.00 96.31 87 VAL A C 1
ATOM 609 O O . VAL A 1 87 ? 2.702 -3.097 6.775 1.00 96.31 87 VAL A O 1
ATOM 612 N N . VAL A 1 88 ? 3.519 -5.076 6.093 1.00 96.50 88 VAL A N 1
ATOM 613 C CA . VAL A 1 88 ? 4.507 -5.223 7.177 1.00 96.50 88 VAL A CA 1
ATOM 614 C C . VAL A 1 88 ? 5.519 -4.075 7.175 1.00 96.50 88 VAL A C 1
ATOM 616 O O . VAL A 1 88 ? 5.825 -3.525 8.233 1.00 96.50 88 VAL A O 1
ATOM 619 N N . ALA A 1 89 ? 5.975 -3.633 6.004 1.00 95.69 89 ALA A N 1
ATOM 620 C CA . ALA A 1 89 ? 6.873 -2.485 5.888 1.00 95.69 89 ALA A CA 1
ATOM 621 C C . ALA A 1 89 ? 6.244 -1.162 6.384 1.00 95.69 89 ALA A C 1
ATOM 623 O O . ALA A 1 89 ? 6.957 -0.217 6.720 1.00 95.69 89 ALA A O 1
ATOM 624 N N . CYS A 1 90 ? 4.913 -1.102 6.485 1.00 94.88 90 CYS A N 1
ATOM 625 C CA . CYS A 1 90 ? 4.144 0.078 6.878 1.00 94.88 90 CYS A CA 1
ATOM 626 C C . CYS A 1 90 ? 3.554 0.010 8.295 1.00 94.88 90 CYS A C 1
ATOM 628 O O . CYS A 1 90 ? 2.731 0.858 8.655 1.00 94.88 90 CYS A O 1
ATOM 630 N N . MET A 1 91 ? 3.990 -0.944 9.128 1.00 92.75 91 MET A N 1
ATOM 631 C CA . MET A 1 91 ? 3.451 -1.156 10.481 1.00 92.75 91 MET A CA 1
ATOM 632 C C . MET A 1 91 ? 3.457 0.102 11.356 1.00 92.75 91 MET A C 1
ATOM 634 O O . MET A 1 91 ? 2.504 0.334 12.094 1.00 92.75 91 MET A O 1
ATOM 638 N N . THR A 1 92 ? 4.472 0.965 11.250 1.00 91.62 92 THR A N 1
ATOM 639 C CA . THR A 1 92 ? 4.532 2.218 12.025 1.00 91.62 92 THR A CA 1
ATOM 640 C C . THR A 1 92 ? 3.395 3.180 11.671 1.00 91.62 92 THR A C 1
ATOM 642 O O . THR A 1 92 ? 2.814 3.803 12.565 1.00 91.62 92 THR A O 1
ATOM 645 N N . GLN A 1 93 ? 3.052 3.296 10.383 1.00 91.19 93 GLN A N 1
ATOM 646 C CA . GLN A 1 93 ? 1.956 4.158 9.927 1.00 91.19 93 GLN A CA 1
ATOM 647 C C . GLN A 1 93 ? 0.604 3.556 10.306 1.00 91.19 93 GLN A C 1
ATOM 649 O O . GLN A 1 93 ? -0.252 4.260 10.838 1.00 91.19 93 GLN A O 1
ATOM 654 N N . LEU A 1 94 ? 0.452 2.239 10.140 1.00 91.12 94 LEU A N 1
ATOM 655 C CA . LEU A 1 94 ? -0.748 1.517 10.554 1.00 91.12 94 LEU A CA 1
ATOM 656 C C . LEU A 1 94 ? -0.990 1.640 12.069 1.00 91.12 94 LEU A C 1
ATOM 658 O O . LEU A 1 94 ? -2.090 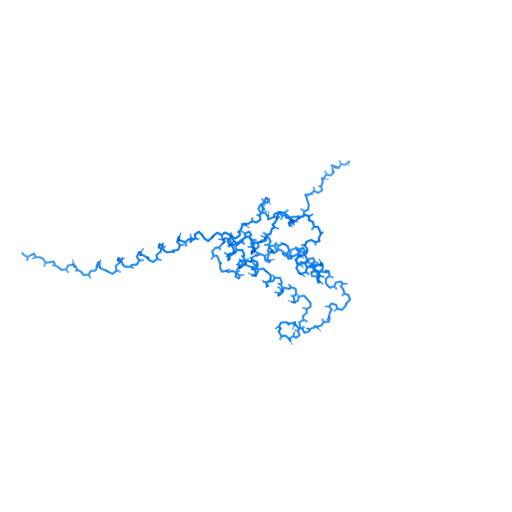1.969 12.494 1.00 91.12 94 LEU A O 1
ATOM 662 N N . ALA A 1 95 ? 0.043 1.479 12.900 1.00 91.62 95 ALA A N 1
ATOM 663 C CA . ALA A 1 95 ? -0.065 1.637 14.351 1.00 91.62 95 ALA A CA 1
ATOM 664 C C . ALA A 1 95 ? -0.415 3.073 14.774 1.00 91.62 95 ALA A C 1
ATOM 666 O O . ALA A 1 95 ? -1.051 3.289 15.808 1.00 91.62 95 ALA A O 1
ATOM 667 N N . ARG A 1 96 ? 0.012 4.084 14.008 1.00 91.12 96 ARG A N 1
ATOM 668 C CA . ARG A 1 96 ? -0.400 5.475 14.232 1.00 91.12 96 ARG A CA 1
ATOM 669 C C . ARG A 1 96 ? -1.874 5.669 13.888 1.00 91.12 96 ARG A C 1
ATOM 671 O O . ARG A 1 96 ? -2.593 6.220 14.715 1.00 91.12 96 ARG A O 1
ATOM 678 N N . TRP A 1 97 ? -2.308 5.183 12.729 1.00 89.56 97 TRP A N 1
ATOM 679 C CA . TRP A 1 97 ? -3.701 5.261 12.293 1.00 89.56 97 TRP A CA 1
ATOM 680 C C . TRP A 1 97 ? -4.638 4.553 13.280 1.00 89.56 97 TRP A C 1
ATOM 682 O O . TRP A 1 97 ? -5.598 5.148 13.754 1.00 89.56 97 TRP A O 1
ATOM 692 N N . ASN A 1 98 ? -4.274 3.352 13.734 1.00 90.56 98 ASN A N 1
ATOM 693 C CA . ASN A 1 98 ? -5.038 2.603 14.734 1.00 90.56 98 ASN A CA 1
ATOM 694 C C . ASN A 1 98 ? -5.198 3.372 16.054 1.00 90.56 98 ASN A C 1
ATOM 696 O O . ASN A 1 98 ? -6.287 3.413 16.620 1.00 90.56 98 ASN A O 1
ATOM 700 N N . ARG A 1 99 ? -4.133 4.025 16.542 1.00 91.06 99 ARG A N 1
ATOM 701 C CA . ARG A 1 99 ? -4.209 4.862 17.752 1.00 91.06 99 ARG A CA 1
ATOM 702 C C . ARG A 1 99 ? -5.111 6.081 17.565 1.00 91.06 99 ARG A C 1
ATOM 704 O O . ARG A 1 99 ? -5.804 6.456 18.503 1.00 91.06 99 ARG A O 1
ATOM 711 N N . GLN A 1 100 ? -5.107 6.689 16.379 1.00 88.56 100 GLN A N 1
ATOM 712 C CA . GLN A 1 100 ? -5.990 7.814 16.065 1.00 88.56 100 GLN A CA 1
ATOM 713 C C . GLN A 1 100 ? -7.459 7.389 16.066 1.00 88.56 100 GLN A C 1
ATOM 715 O O . GLN A 1 100 ? -8.285 8.102 16.623 1.00 88.56 100 GLN A O 1
ATOM 720 N N . THR A 1 101 ? -7.775 6.218 15.514 1.00 85.62 101 THR A N 1
ATOM 721 C CA . THR A 1 101 ? -9.141 5.677 15.505 1.00 85.62 101 THR A CA 1
ATOM 722 C C . THR A 1 101 ? -9.635 5.347 16.898 1.00 85.62 101 THR A C 1
ATOM 724 O O . THR A 1 101 ? -10.749 5.716 17.245 1.00 85.62 101 THR A O 1
ATOM 727 N N . LEU A 1 102 ? -8.800 4.717 17.727 1.00 87.06 102 LEU A N 1
ATOM 728 C CA . LEU A 1 102 ? -9.168 4.403 19.110 1.00 87.06 102 LEU A CA 1
ATOM 729 C C . LEU A 1 102 ? -9.422 5.662 19.950 1.00 87.06 102 LEU A C 1
ATOM 731 O O . LEU A 1 102 ? -10.242 5.627 20.860 1.00 87.06 102 LEU A O 1
ATOM 735 N N . ALA A 1 103 ? -8.766 6.777 19.621 1.00 86.81 103 ALA A N 1
ATOM 736 C CA . ALA A 1 103 ? -8.994 8.062 20.274 1.00 86.81 103 ALA A CA 1
ATOM 737 C C . ALA A 1 103 ? -10.300 8.760 19.839 1.00 86.81 103 ALA A C 1
ATOM 739 O O . ALA A 1 103 ? -10.657 9.779 20.433 1.00 86.81 103 ALA A O 1
ATOM 740 N N . GLN A 1 104 ? -11.009 8.256 18.819 1.00 82.88 104 GLN A N 1
ATOM 741 C CA . GLN A 1 104 ? -12.292 8.820 18.403 1.00 82.88 104 GLN A CA 1
ATOM 742 C C . GLN A 1 104 ? -13.452 8.296 19.265 1.00 82.88 104 GLN A C 1
ATOM 744 O O . GLN A 1 104 ? -13.483 7.114 19.614 1.00 82.88 104 GLN A O 1
ATOM 749 N N . PRO A 1 105 ? -14.442 9.145 19.594 1.00 79.38 105 PRO A N 1
ATOM 750 C CA . PRO A 1 105 ? -15.639 8.706 20.301 1.00 79.38 105 PRO A CA 1
ATOM 751 C C . PRO A 1 105 ? -16.420 7.680 19.465 1.00 79.38 105 PRO A C 1
ATOM 753 O O . PRO A 1 105 ? -16.700 7.918 18.293 1.00 79.38 105 PRO A O 1
ATOM 756 N N . GLY A 1 106 ? -16.789 6.549 20.076 1.00 74.31 106 GLY A N 1
ATOM 757 C CA . GLY A 1 106 ? -17.499 5.453 19.399 1.00 74.31 106 GLY A CA 1
ATOM 758 C C . GLY A 1 106 ? -16.595 4.387 18.766 1.00 74.31 106 GLY A C 1
ATOM 759 O O . GLY A 1 106 ? -17.101 3.509 18.076 1.00 74.31 106 GLY A O 1
ATOM 760 N N . SER A 1 107 ? -15.284 4.424 19.020 1.00 72.62 107 SER A N 1
ATOM 761 C CA . SER A 1 107 ? -14.309 3.431 18.540 1.00 72.62 107 SER A CA 1
ATOM 762 C C . SER A 1 107 ? -14.523 2.007 19.079 1.00 72.62 107 SER A C 1
ATOM 764 O O . SER A 1 107 ? -14.078 1.047 18.449 1.00 72.62 107 SER A O 1
ATOM 766 N N . ASP A 1 108 ? -15.247 1.872 20.194 1.00 70.06 108 ASP A N 1
ATOM 767 C CA . ASP A 1 108 ? -15.613 0.591 20.8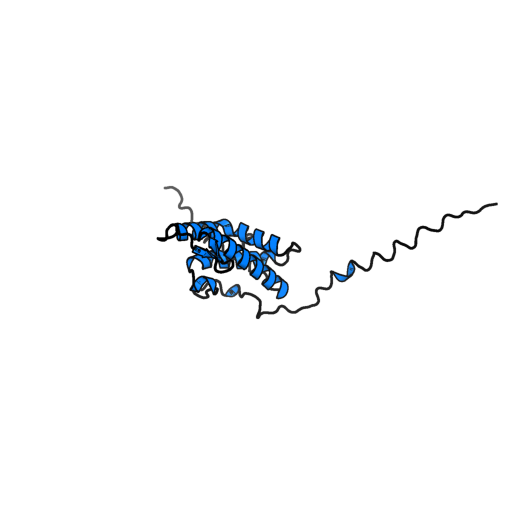15 1.00 70.06 108 ASP A CA 1
ATOM 768 C C . ASP A 1 108 ? -16.887 -0.039 20.221 1.00 70.06 108 ASP A C 1
ATOM 770 O O . ASP A 1 108 ? -17.252 -1.159 20.578 1.00 70.06 108 ASP A O 1
ATOM 774 N N . LEU A 1 109 ? -17.594 0.667 19.333 1.00 75.50 109 LEU A N 1
ATOM 775 C CA . LEU A 1 109 ? -18.832 0.171 18.737 1.00 75.50 109 LEU A CA 1
ATOM 776 C C . LEU A 1 109 ? -18.511 -0.815 17.605 1.00 75.50 109 LEU A C 1
ATOM 778 O O . LEU A 1 109 ? -17.827 -0.466 16.640 1.00 75.50 109 LEU A O 1
ATOM 782 N N . GLN A 1 110 ? -19.032 -2.044 17.694 1.00 79.00 110 GLN A N 1
ATOM 783 C CA . GLN A 1 110 ? -19.092 -2.930 16.531 1.00 79.00 110 GLN A CA 1
ATOM 784 C C . GLN A 1 110 ? -20.037 -2.338 15.480 1.00 79.00 110 GLN A C 1
ATOM 786 O O . GLN A 1 110 ? -21.170 -1.964 15.783 1.00 79.00 110 GLN A O 1
ATOM 791 N N . ALA A 1 111 ? -19.564 -2.293 14.240 1.00 80.62 111 ALA A N 1
ATOM 792 C CA . ALA A 1 111 ? -20.358 -1.960 13.064 1.00 80.62 111 ALA A CA 1
ATOM 793 C C . ALA A 1 111 ? -20.431 -3.183 12.145 1.00 80.62 111 ALA A C 1
ATOM 795 O O . ALA A 1 111 ? -19.632 -4.106 12.289 1.00 80.62 111 ALA A O 1
ATOM 796 N N . ASP A 1 112 ? -21.358 -3.200 11.193 1.00 84.31 112 ASP A N 1
ATOM 797 C CA . ASP A 1 112 ? -21.362 -4.233 10.158 1.00 84.31 112 ASP A CA 1
ATOM 798 C C . ASP A 1 112 ? -20.337 -3.888 9.073 1.00 84.31 112 ASP A C 1
ATOM 800 O O . ASP A 1 112 ? -20.270 -2.757 8.582 1.00 84.31 112 ASP A O 1
ATOM 804 N N . SER A 1 113 ? -19.527 -4.870 8.681 1.00 80.88 113 SER A N 1
ATOM 805 C CA . SER A 1 113 ? -18.578 -4.724 7.579 1.00 80.88 113 SER A CA 1
ATOM 806 C C . SER A 1 113 ? -19.318 -4.458 6.268 1.00 80.88 113 SER A C 1
ATOM 808 O O . SER A 1 113 ? -20.208 -5.215 5.880 1.00 80.88 113 SER A O 1
ATOM 810 N N . LEU A 1 114 ? -18.895 -3.439 5.518 1.00 80.75 114 LEU A N 1
ATOM 811 C CA . LEU A 1 114 ? -19.513 -3.074 4.235 1.00 80.75 114 LEU A CA 1
ATOM 812 C C . LEU A 1 114 ? -19.353 -4.148 3.147 1.00 80.75 114 LEU A C 1
ATOM 814 O O . LEU A 1 114 ? -20.083 -4.138 2.159 1.00 80.75 114 LEU A O 1
ATOM 818 N N . THR A 1 115 ? -18.386 -5.055 3.300 1.00 81.75 115 THR A N 1
ATOM 819 C CA . THR A 1 115 ? -18.084 -6.089 2.296 1.00 81.75 115 THR A CA 1
ATOM 820 C C . THR A 1 115 ? -18.671 -7.452 2.637 1.00 81.75 115 THR A C 1
ATOM 822 O O . THR A 1 115 ? -18.998 -8.213 1.729 1.00 81.75 115 THR A O 1
ATOM 825 N N . THR A 1 116 ? -18.819 -7.770 3.925 1.00 85.12 116 THR A N 1
ATOM 826 C CA . THR A 1 116 ? -19.267 -9.097 4.382 1.00 85.12 116 THR A CA 1
ATOM 827 C C . THR A 1 116 ? -20.602 -9.073 5.124 1.00 85.12 116 THR A C 1
ATOM 829 O O . THR A 1 116 ? -21.206 -10.127 5.315 1.00 85.12 116 THR A O 1
ATOM 832 N N . GLY A 1 117 ? -21.071 -7.898 5.555 1.00 87.25 117 GLY A N 1
ATOM 833 C CA . GLY A 1 117 ? -22.271 -7.741 6.379 1.00 87.25 117 GLY A CA 1
ATOM 834 C C . GLY A 1 117 ? -22.164 -8.375 7.768 1.00 87.25 117 GLY A C 1
ATOM 835 O O . GLY A 1 117 ? -23.181 -8.532 8.432 1.00 87.25 117 GLY A O 1
ATOM 836 N N . GLN A 1 118 ? -20.968 -8.802 8.188 1.00 88.69 118 GLN A N 1
ATOM 837 C CA . GLN A 1 118 ? -20.735 -9.374 9.513 1.00 88.69 118 GLN A CA 1
ATOM 838 C C . GLN A 1 118 ? -20.272 -8.294 10.499 1.00 88.69 118 GLN A C 1
ATOM 840 O O . GLN A 1 118 ? -19.567 -7.369 10.078 1.00 88.69 118 GLN A O 1
ATOM 845 N N . PRO A 1 119 ? -20.587 -8.432 11.802 1.00 86.56 119 PRO A N 1
ATOM 846 C CA . PRO A 1 119 ? -20.078 -7.535 12.830 1.00 86.56 119 PRO A CA 1
ATOM 847 C C . PRO A 1 119 ? -18.546 -7.505 12.836 1.00 86.56 119 PRO A C 1
ATOM 849 O O . PRO A 1 119 ? -17.887 -8.546 12.874 1.00 86.56 119 PRO A O 1
ATOM 852 N N . THR A 1 120 ? -17.979 -6.305 12.819 1.00 89.50 120 THR A N 1
ATOM 853 C CA . THR A 1 120 ? -16.539 -6.041 12.746 1.00 89.50 120 THR A CA 1
ATOM 854 C C . THR A 1 120 ? -16.162 -4.896 13.685 1.00 89.50 120 THR A C 1
ATOM 856 O O . THR A 1 120 ? -17.018 -4.167 14.191 1.00 89.50 120 THR A O 1
ATOM 859 N N . THR A 1 121 ? -14.865 -4.733 13.939 1.00 87.12 121 THR A N 1
ATOM 860 C CA . THR A 1 121 ? -14.336 -3.576 14.673 1.00 87.12 121 THR A CA 1
ATOM 861 C C . THR A 1 121 ? -13.666 -2.611 13.698 1.00 87.12 121 THR A C 1
ATOM 863 O O . THR A 1 121 ? -13.119 -3.059 12.686 1.00 87.12 121 THR A O 1
ATOM 866 N N . PRO A 1 122 ? -13.612 -1.301 14.001 1.00 85.12 122 PRO A N 1
ATOM 867 C CA . PRO A 1 122 ? -12.884 -0.342 13.167 1.00 85.12 122 PRO A CA 1
ATOM 868 C C . PRO A 1 122 ? -11.436 -0.780 12.895 1.00 85.12 122 PRO A C 1
ATOM 870 O O . PRO A 1 122 ? -10.938 -0.693 11.776 1.00 85.12 122 PRO A O 1
ATOM 873 N N . LEU A 1 123 ? -10.782 -1.360 13.907 1.00 85.88 123 LEU A N 1
ATOM 874 C CA . LEU A 1 123 ? -9.420 -1.876 13.796 1.00 85.88 123 LEU A CA 1
ATOM 875 C C . LEU A 1 123 ? -9.296 -3.059 12.817 1.00 85.88 123 LEU A C 1
ATOM 877 O O . LEU A 1 123 ? -8.312 -3.154 12.081 1.00 85.88 123 LEU A O 1
ATOM 881 N N . ALA A 1 124 ? -10.274 -3.966 12.807 1.00 88.19 124 ALA A N 1
ATOM 882 C CA . ALA A 1 124 ? -10.306 -5.093 11.876 1.00 88.19 124 ALA A CA 1
ATOM 883 C C . ALA A 1 124 ? -10.599 -4.641 10.433 1.00 88.19 124 ALA A C 1
ATOM 885 O O . ALA A 1 124 ? -10.027 -5.180 9.483 1.00 88.19 124 ALA A O 1
ATOM 886 N N . GLU A 1 125 ? -11.419 -3.607 10.252 1.00 87.44 125 GLU A N 1
ATOM 887 C CA . GLU A 1 125 ? -11.644 -3.010 8.932 1.00 87.44 125 GLU A CA 1
ATOM 888 C C . GLU A 1 125 ? -10.387 -2.315 8.405 1.00 87.44 125 GLU A C 1
ATOM 890 O O . GLU A 1 125 ? -10.059 -2.459 7.231 1.00 87.44 125 GLU A O 1
ATOM 895 N N . HIS A 1 126 ? -9.608 -1.648 9.259 1.00 88.94 126 HIS A N 1
ATOM 896 C CA . HIS A 1 126 ? -8.347 -1.017 8.856 1.00 88.94 126 HIS A CA 1
ATOM 897 C C . HIS A 1 126 ? -7.326 -2.022 8.319 1.00 88.94 126 HIS A C 1
ATOM 899 O O . HIS A 1 126 ? -6.656 -1.763 7.313 1.00 88.94 126 HIS A O 1
ATOM 905 N N . SER A 1 127 ? -7.188 -3.176 8.976 1.00 90.19 127 SER A N 1
ATOM 906 C CA . SER A 1 127 ? -6.256 -4.220 8.540 1.00 90.19 127 SER A CA 1
ATOM 907 C C . SER A 1 127 ? -6.712 -4.853 7.223 1.00 90.19 127 SER A C 1
ATOM 909 O O . SER A 1 127 ? -5.906 -4.984 6.299 1.00 90.19 127 SER A O 1
ATOM 911 N N . THR A 1 128 ? -8.008 -5.145 7.099 1.00 90.69 128 THR A N 1
ATOM 912 C CA . THR A 1 128 ? -8.624 -5.685 5.877 1.00 90.69 128 THR A CA 1
ATOM 913 C C . THR A 1 128 ? -8.497 -4.707 4.712 1.00 90.69 128 THR A C 1
ATOM 915 O O . THR A 1 128 ? -8.059 -5.083 3.622 1.00 90.69 128 THR A O 1
ATOM 918 N N . TYR A 1 129 ? -8.793 -3.431 4.956 1.00 90.00 129 TYR A N 1
ATOM 919 C CA . TYR A 1 129 ? -8.640 -2.347 3.994 1.00 90.00 129 TYR A CA 1
ATOM 920 C C . TYR A 1 129 ? -7.197 -2.254 3.494 1.00 90.00 129 TYR A C 1
ATOM 922 O O . TYR A 1 129 ? -6.943 -2.291 2.290 1.00 90.00 129 TYR A O 1
A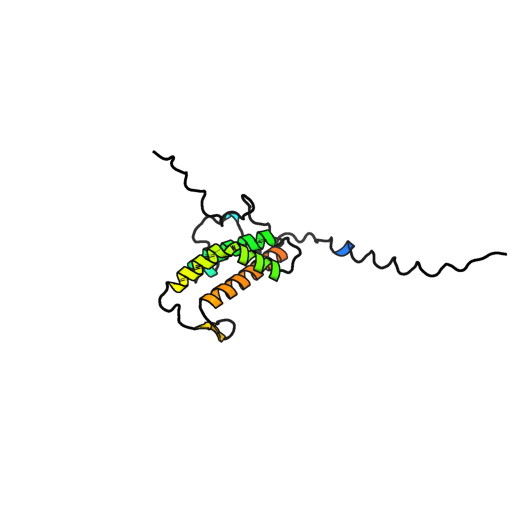TOM 930 N N . THR A 1 130 ? -6.237 -2.205 4.417 1.00 92.69 130 THR A N 1
ATOM 931 C CA . THR A 1 130 ? -4.812 -2.060 4.096 1.00 92.69 130 THR A CA 1
ATOM 932 C C . THR A 1 130 ? -4.289 -3.255 3.296 1.00 92.69 130 THR A C 1
ATOM 934 O O . THR A 1 130 ? -3.581 -3.072 2.304 1.00 92.69 130 THR A O 1
ATOM 937 N N . ALA A 1 131 ? -4.677 -4.477 3.673 1.00 94.00 131 ALA A N 1
ATOM 938 C CA . ALA A 1 131 ? -4.336 -5.693 2.938 1.00 94.00 131 ALA A CA 1
ATOM 939 C C . ALA A 1 131 ? -4.916 -5.685 1.513 1.00 94.00 131 ALA A C 1
ATOM 941 O O . ALA A 1 131 ? -4.206 -5.991 0.552 1.00 94.00 131 ALA A O 1
ATOM 942 N N . GLY A 1 132 ? -6.179 -5.274 1.361 1.00 94.19 132 GLY A N 1
ATOM 943 C CA . GLY A 1 132 ? -6.831 -5.139 0.060 1.00 94.19 132 GLY A CA 1
ATOM 944 C C . GLY A 1 132 ? -6.147 -4.106 -0.840 1.00 94.19 132 GLY A C 1
ATOM 945 O O . GLY A 1 132 ? -5.876 -4.387 -2.010 1.00 94.19 132 GLY A O 1
ATOM 946 N N . ARG A 1 133 ? -5.797 -2.932 -0.296 1.00 94.06 133 ARG A N 1
ATOM 947 C CA . ARG A 1 133 ? -5.055 -1.886 -1.024 1.00 94.06 133 ARG A CA 1
ATOM 948 C C . ARG A 1 133 ? -3.673 -2.362 -1.452 1.00 94.06 133 ARG A C 1
ATOM 950 O O . ARG A 1 133 ? -3.303 -2.164 -2.607 1.00 94.06 133 ARG A O 1
ATOM 957 N N . ALA A 1 134 ? -2.939 -3.032 -0.566 1.00 96.31 134 ALA A N 1
ATOM 958 C CA . ALA A 1 134 ? -1.628 -3.586 -0.888 1.00 96.31 134 ALA A CA 1
ATOM 959 C C . ALA A 1 134 ? -1.702 -4.551 -2.074 1.00 96.31 134 ALA A C 1
ATOM 961 O O . ALA A 1 134 ? -0.951 -4.408 -3.038 1.00 96.31 134 ALA A O 1
ATOM 962 N N . LEU A 1 135 ? -2.650 -5.492 -2.037 1.00 97.38 135 LEU A N 1
ATOM 963 C CA . LEU A 1 135 ? -2.841 -6.448 -3.123 1.00 97.38 135 LEU A CA 1
ATOM 964 C C . LEU A 1 135 ? -3.201 -5.745 -4.431 1.00 97.38 135 LEU A C 1
ATOM 966 O O . LEU A 1 135 ? -2.610 -6.047 -5.468 1.00 97.38 135 LEU A O 1
ATOM 970 N N . PHE A 1 136 ? -4.121 -4.783 -4.372 1.00 95.50 136 PHE A N 1
ATOM 971 C CA . PHE A 1 136 ? -4.507 -3.988 -5.531 1.00 95.50 136 PHE A CA 1
ATOM 972 C C . PHE A 1 136 ? -3.299 -3.287 -6.163 1.00 95.50 136 PHE A C 1
ATOM 974 O O . PHE A 1 136 ? -3.089 -3.424 -7.365 1.00 95.50 136 PHE A O 1
ATOM 981 N N . TYR A 1 137 ? -2.463 -2.610 -5.374 1.00 95.94 137 TYR A N 1
ATOM 982 C CA . TYR A 1 137 ? -1.291 -1.904 -5.893 1.00 95.94 137 TYR A CA 1
ATOM 983 C C . TYR A 1 137 ? -0.230 -2.836 -6.482 1.00 95.94 137 TYR A C 1
ATOM 985 O O . TYR A 1 137 ? 0.347 -2.510 -7.516 1.00 95.94 137 TYR A O 1
ATOM 993 N N . VAL A 1 138 ? 0.007 -4.007 -5.881 1.00 96.94 138 VAL A N 1
ATOM 994 C CA . VAL A 1 138 ? 0.933 -5.005 -6.445 1.00 96.94 138 VAL A CA 1
ATOM 995 C C . VAL A 1 138 ? 0.428 -5.490 -7.802 1.00 96.94 138 VAL A C 1
ATOM 997 O O . VAL A 1 138 ? 1.186 -5.527 -8.772 1.00 96.94 138 VAL A O 1
ATOM 1000 N N . VAL A 1 139 ? -0.858 -5.844 -7.891 1.00 95.44 139 VAL A N 1
ATOM 1001 C CA . VAL A 1 139 ? -1.476 -6.295 -9.146 1.00 95.44 139 VAL A CA 1
ATOM 1002 C C . VAL A 1 139 ? -1.446 -5.181 -10.188 1.00 95.44 139 VAL A C 1
ATOM 1004 O O . VAL A 1 139 ? -1.060 -5.430 -11.325 1.00 95.44 139 VAL A O 1
ATOM 1007 N N . GLN A 1 140 ? -1.781 -3.953 -9.797 1.00 93.00 140 GLN A N 1
ATOM 1008 C CA . GLN A 1 140 ? -1.741 -2.769 -10.652 1.00 93.00 140 GLN A CA 1
ATOM 1009 C C . GLN A 1 140 ? -0.333 -2.529 -11.213 1.00 93.00 140 GLN A C 1
ATOM 1011 O O . GLN A 1 140 ? -0.173 -2.368 -12.422 1.00 93.00 140 GLN A O 1
ATOM 1016 N N . ALA A 1 141 ? 0.693 -2.560 -10.360 1.00 93.69 141 ALA A N 1
ATOM 1017 C CA . ALA A 1 141 ? 2.080 -2.358 -10.757 1.00 93.69 141 ALA A CA 1
ATOM 1018 C C . ALA A 1 141 ? 2.583 -3.459 -11.702 1.00 93.69 141 ALA A C 1
ATOM 1020 O O . ALA A 1 141 ? 3.229 -3.160 -12.705 1.00 93.69 141 ALA A O 1
ATOM 1021 N N . ARG A 1 142 ? 2.245 -4.725 -11.424 1.00 93.44 142 ARG A N 1
ATOM 1022 C CA . ARG A 1 142 ? 2.616 -5.868 -12.273 1.00 93.44 142 ARG A CA 1
ATOM 1023 C C . ARG A 1 142 ? 1.903 -5.840 -13.621 1.00 93.44 142 ARG A C 1
ATOM 1025 O O . ARG A 1 142 ? 2.554 -5.975 -14.650 1.00 93.44 142 ARG A O 1
ATOM 1032 N N . ALA A 1 143 ? 0.586 -5.637 -13.618 1.00 91.56 143 ALA A N 1
ATOM 1033 C CA . ALA A 1 143 ? -0.226 -5.608 -14.832 1.00 91.56 143 ALA A CA 1
ATOM 1034 C C . ALA A 1 143 ? 0.114 -4.409 -15.727 1.00 91.56 143 ALA A C 1
ATOM 1036 O O . ALA A 1 143 ? 0.098 -4.526 -16.949 1.00 91.56 143 ALA A O 1
ATOM 1037 N N . GLY A 1 144 ? 0.431 -3.260 -15.124 1.00 89.62 144 GLY A N 1
ATOM 1038 C CA . GLY A 1 144 ? 0.823 -2.047 -15.838 1.00 89.62 144 GLY A CA 1
ATOM 1039 C C . GLY A 1 144 ? 2.306 -1.966 -16.198 1.00 89.62 144 GLY A C 1
ATOM 1040 O O . GLY A 1 144 ? 2.684 -0.986 -16.837 1.00 89.62 144 GLY A O 1
ATOM 1041 N N . LEU A 1 145 ? 3.130 -2.942 -15.783 1.00 89.31 145 LEU A N 1
ATOM 1042 C CA . LEU A 1 145 ? 4.599 -2.904 -15.866 1.00 89.31 145 LEU A CA 1
ATOM 1043 C C . LEU A 1 145 ? 5.168 -1.565 -15.380 1.00 89.31 145 LEU A C 1
ATOM 1045 O O . LEU A 1 145 ? 6.000 -0.925 -16.024 1.00 89.31 145 LEU A O 1
ATOM 1049 N N . CYS A 1 146 ? 4.656 -1.121 -14.238 1.00 89.94 146 CYS A N 1
ATOM 1050 C CA . CYS A 1 146 ? 4.948 0.195 -13.710 1.00 89.94 146 CYS A CA 1
ATOM 1051 C C . CYS A 1 146 ? 6.368 0.288 -13.162 1.00 89.94 146 CYS A C 1
ATOM 1053 O O . CYS A 1 146 ? 6.901 -0.662 -12.589 1.00 89.94 146 CYS A O 1
ATOM 1055 N N . ALA A 1 147 ? 6.958 1.475 -13.291 1.00 88.50 147 ALA A N 1
ATOM 1056 C CA . ALA A 1 147 ? 8.223 1.779 -12.647 1.00 88.50 147 ALA A CA 1
ATOM 1057 C C . ALA A 1 147 ? 8.059 1.797 -11.120 1.00 88.50 147 ALA A C 1
ATOM 1059 O O . ALA A 1 147 ? 7.049 2.275 -10.592 1.00 88.50 147 ALA A O 1
ATOM 1060 N N . ALA A 1 148 ? 9.078 1.300 -10.420 1.00 89.56 148 ALA A N 1
ATOM 1061 C CA . ALA A 1 148 ? 9.183 1.453 -8.978 1.00 89.56 148 ALA A CA 1
ATOM 1062 C C . ALA A 1 148 ? 9.311 2.945 -8.603 1.00 89.56 148 ALA A C 1
ATOM 1064 O O . ALA A 1 148 ? 9.842 3.736 -9.394 1.00 89.56 148 ALA A O 1
ATOM 1065 N N . PRO A 1 149 ? 8.845 3.353 -7.409 1.00 89.75 149 PRO A N 1
ATOM 1066 C CA . PRO A 1 149 ? 9.121 4.688 -6.900 1.00 89.75 149 PRO A CA 1
A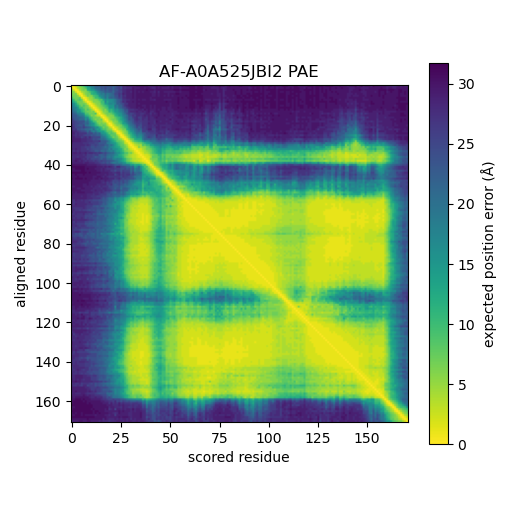TOM 1067 C C . PRO A 1 149 ? 10.634 4.904 -6.716 1.00 89.75 149 PRO A C 1
ATOM 1069 O O . PRO A 1 149 ? 11.383 3.938 -6.548 1.00 89.75 149 PRO A O 1
ATOM 1072 N N . PRO A 1 150 ? 11.093 6.167 -6.690 1.00 88.00 150 PRO A N 1
ATOM 1073 C CA . PRO A 1 150 ? 12.441 6.503 -6.241 1.00 88.00 150 PRO A CA 1
ATOM 1074 C C . PRO A 1 150 ? 12.723 5.956 -4.833 1.00 88.00 150 PRO A C 1
ATOM 1076 O O . PRO A 1 150 ? 11.819 5.922 -3.994 1.00 88.00 150 PRO A O 1
ATOM 1079 N N . MET A 1 151 ? 13.965 5.529 -4.592 1.00 88.06 151 MET A N 1
ATOM 1080 C CA . MET A 1 151 ? 14.408 4.905 -3.342 1.00 88.06 151 MET A CA 1
ATOM 1081 C C . MET A 1 151 ? 15.600 5.673 -2.760 1.00 88.06 151 MET A C 1
ATOM 1083 O O . MET A 1 151 ? 16.586 5.892 -3.464 1.00 88.06 151 MET A O 1
ATOM 1087 N N . THR A 1 152 ? 15.563 5.966 -1.461 1.00 85.25 152 THR A N 1
ATOM 1088 C CA . THR A 1 152 ? 16.675 6.541 -0.692 1.00 85.25 152 THR A CA 1
ATOM 1089 C C . THR A 1 152 ? 16.999 5.623 0.481 1.00 85.25 152 THR A C 1
ATOM 1091 O O . THR A 1 152 ? 16.123 5.268 1.266 1.00 85.25 152 THR A O 1
ATOM 1094 N N . ASN A 1 153 ? 18.267 5.221 0.616 1.00 86.44 153 ASN A N 1
ATOM 1095 C CA . ASN A 1 153 ? 18.739 4.339 1.696 1.00 86.44 153 ASN A CA 1
ATOM 1096 C C . ASN A 1 153 ? 17.925 3.034 1.845 1.00 86.44 153 ASN A C 1
ATOM 1098 O O . ASN A 1 153 ? 17.689 2.561 2.953 1.00 86.44 153 ASN A O 1
ATOM 1102 N N . GLY A 1 154 ? 17.472 2.457 0.727 1.00 86.31 154 GLY A N 1
ATOM 1103 C CA . GLY A 1 154 ? 16.702 1.207 0.723 1.00 86.31 154 GLY A CA 1
ATOM 1104 C C . GLY A 1 154 ? 15.220 1.351 1.091 1.00 86.31 154 GLY A C 1
ATOM 1105 O O . GLY A 1 154 ? 14.532 0.341 1.203 1.00 86.31 154 GLY A O 1
ATOM 1106 N N . VAL A 1 155 ? 14.710 2.577 1.233 1.00 87.69 155 VAL A N 1
ATOM 1107 C CA . VAL A 1 155 ? 13.294 2.868 1.500 1.00 87.69 155 VAL A CA 1
ATOM 1108 C C . VAL A 1 155 ? 12.736 3.733 0.365 1.00 87.69 155 VAL A C 1
ATOM 1110 O O . VAL A 1 155 ? 13.444 4.624 -0.109 1.00 87.69 155 VAL A O 1
ATOM 1113 N N . PRO A 1 156 ? 11.491 3.509 -0.092 1.00 89.00 156 PRO A N 1
ATOM 1114 C CA . PRO A 1 156 ? 10.849 4.416 -1.034 1.00 89.00 156 PRO A CA 1
ATOM 1115 C C . PRO A 1 156 ? 10.814 5.859 -0.517 1.00 89.00 156 PRO A C 1
ATOM 1117 O O . PRO A 1 156 ? 10.521 6.108 0.652 1.00 89.00 156 PRO A O 1
ATOM 1120 N N . ASP A 1 157 ? 11.055 6.825 -1.396 1.00 86.50 157 ASP A N 1
ATOM 1121 C CA . ASP A 1 157 ? 10.973 8.244 -1.041 1.00 86.50 157 ASP A CA 1
ATOM 1122 C C . ASP A 1 157 ? 9.560 8.611 -0.559 1.00 86.50 157 ASP A C 1
ATOM 1124 O O . ASP A 1 157 ? 8.587 7.931 -0.877 1.00 86.50 157 ASP A O 1
ATOM 1128 N N . GLY A 1 158 ? 9.408 9.696 0.200 1.00 79.31 158 GLY A N 1
ATOM 1129 C CA . GLY A 1 158 ? 8.089 10.212 0.599 1.00 79.31 158 GLY A CA 1
ATOM 1130 C C . GLY A 1 158 ? 7.355 9.416 1.688 1.00 79.31 158 GLY A C 1
ATOM 1131 O O . GLY A 1 158 ? 6.266 9.821 2.086 1.00 79.31 158 GLY A O 1
ATOM 1132 N N . ILE A 1 159 ? 7.934 8.320 2.193 1.00 80.44 159 ILE A N 1
ATOM 1133 C CA . ILE A 1 159 ? 7.408 7.572 3.358 1.00 80.44 159 ILE A CA 1
ATOM 1134 C C . ILE A 1 159 ? 8.378 7.552 4.546 1.00 80.44 159 ILE A C 1
ATOM 1136 O O . ILE A 1 159 ? 8.000 7.168 5.655 1.00 80.44 159 ILE A O 1
ATOM 1140 N N . SER A 1 160 ? 9.608 8.017 4.325 1.00 60.00 160 SER A N 1
ATOM 1141 C CA . SER A 1 160 ? 10.600 8.311 5.353 1.00 60.00 160 SER A CA 1
ATOM 1142 C C . SER A 1 160 ? 10.156 9.516 6.188 1.00 60.00 160 SER A C 1
ATOM 1144 O O . SER A 1 160 ? 9.786 10.560 5.651 1.00 60.00 160 SER A O 1
ATOM 1146 N N . VAL A 1 161 ? 10.219 9.378 7.512 1.00 53.09 161 VAL A N 1
ATOM 1147 C CA . VAL A 1 161 ? 10.157 10.505 8.459 1.00 53.09 161 VAL A CA 1
ATOM 1148 C C . VAL A 1 161 ? 11.279 11.503 8.091 1.00 53.09 161 VAL A C 1
ATOM 1150 O O . VAL A 1 161 ? 12.336 11.042 7.653 1.00 53.09 161 VAL A O 1
ATOM 1153 N N . PRO A 1 162 ? 11.075 12.837 8.197 1.00 41.03 162 PRO A N 1
ATOM 1154 C CA . PRO A 1 162 ? 12.092 13.839 7.859 1.00 41.03 162 PRO A CA 1
ATOM 1155 C C . PRO A 1 162 ? 13.454 13.548 8.512 1.00 41.03 162 PRO A C 1
ATOM 1157 O O . PRO A 1 162 ? 13.499 12.898 9.561 1.00 41.03 162 PRO A O 1
ATOM 1160 N N . PRO A 1 163 ? 14.559 14.018 7.897 1.00 42.62 163 PRO A N 1
ATOM 1161 C CA . PRO A 1 163 ? 15.904 13.776 8.398 1.00 42.62 163 PRO A CA 1
ATOM 1162 C C . PRO A 1 163 ? 16.015 14.236 9.851 1.00 42.62 163 PRO A C 1
ATOM 1164 O O . PRO A 1 163 ? 15.518 15.299 10.219 1.00 42.62 163 PRO A O 1
ATOM 1167 N N . SER A 1 164 ? 16.656 13.381 10.644 1.00 47.16 164 SER A N 1
ATOM 1168 C CA . SER A 1 164 ? 17.098 13.592 12.019 1.00 47.16 164 SER A CA 1
ATOM 1169 C C . SER A 1 164 ? 17.375 15.058 12.352 1.00 47.16 164 SER A C 1
ATOM 1171 O O . SER A 1 164 ? 18.213 15.702 11.720 1.00 47.16 164 SER A O 1
ATOM 1173 N N . GLU A 1 165 ? 16.681 15.536 13.382 1.00 45.41 165 GLU A N 1
ATOM 1174 C CA . GLU A 1 165 ? 17.009 16.719 14.171 1.00 45.41 165 GLU A CA 1
ATOM 1175 C C . GLU A 1 165 ? 18.536 16.817 14.383 1.00 45.41 165 GLU A C 1
ATOM 1177 O O . GLU A 1 165 ? 19.156 15.817 14.764 1.00 45.41 165 GLU A O 1
ATOM 1182 N N . PRO A 1 166 ? 19.183 17.961 14.092 1.00 48.28 166 PRO A N 1
ATOM 1183 C CA . PRO A 1 166 ? 20.604 18.115 14.355 1.00 48.28 166 PRO A CA 1
ATOM 1184 C C . PRO A 1 166 ? 20.831 18.050 15.865 1.00 48.28 166 PRO A C 1
ATOM 1186 O O . PRO A 1 166 ? 20.324 18.879 16.616 1.00 48.28 166 PRO A O 1
ATOM 1189 N N . THR A 1 167 ? 21.599 17.054 16.303 1.00 48.44 167 THR A N 1
ATOM 1190 C CA . THR A 1 167 ? 22.094 16.922 17.672 1.00 48.44 167 THR A CA 1
ATOM 1191 C C . THR A 1 167 ? 22.801 18.215 18.081 1.00 48.44 167 THR A C 1
ATOM 1193 O O . THR A 1 167 ? 23.926 18.473 17.651 1.00 48.44 167 THR A O 1
ATOM 1196 N N . SER A 1 168 ? 22.154 19.041 18.904 1.00 46.44 168 SER A N 1
ATOM 1197 C CA . SER A 1 168 ? 22.840 20.126 19.608 1.00 46.44 168 SER A CA 1
ATOM 1198 C C . SER A 1 168 ? 23.940 19.515 20.486 1.00 46.44 168 SER A C 1
ATOM 1200 O O . SER A 1 168 ? 23.654 18.566 21.223 1.00 46.44 168 SER A O 1
ATOM 1202 N N . PRO A 1 169 ? 25.193 20.000 20.421 1.00 51.44 169 PRO A N 1
ATOM 1203 C CA . PRO A 1 169 ? 26.236 19.529 21.321 1.00 51.44 169 PRO A CA 1
ATOM 1204 C C . PRO A 1 169 ? 25.907 19.932 22.769 1.00 51.44 169 PRO A C 1
ATOM 1206 O O . PRO A 1 169 ? 25.279 20.975 22.980 1.00 51.44 169 PRO A O 1
ATOM 1209 N N . PRO A 1 170 ? 26.311 19.128 23.770 1.00 55.72 170 PRO A N 1
ATOM 1210 C CA . PRO A 1 170 ? 26.132 19.494 25.168 1.00 55.72 170 PRO A CA 1
ATOM 1211 C C . PRO A 1 170 ? 26.947 20.755 25.489 1.00 55.72 170 PRO A C 1
ATOM 1213 O O . PRO A 1 170 ? 28.109 20.860 25.090 1.00 55.72 170 PRO A O 1
ATOM 1216 N N . ALA A 1 171 ? 26.307 21.694 26.189 1.00 56.97 171 ALA A N 1
ATOM 1217 C CA . ALA A 1 171 ? 26.964 22.813 26.860 1.00 56.97 171 ALA A CA 1
ATOM 1218 C C . ALA A 1 171 ? 27.563 22.364 28.199 1.00 56.97 171 ALA A C 1
ATOM 1220 O O . ALA A 1 171 ? 26.969 21.453 28.826 1.00 56.97 171 ALA A O 1
#

Radius of gyration: 24.72 Å; Cα contacts (8 Å, |Δi|>4): 158; chains: 1; bounding box: 54×86×58 Å

Mean predicted aligned error: 13.66 Å

Secondary structure (DSSP, 8-state):
-------SSSSSSTTSTTSSTTTT--------TTTS--STTTT-TT---HHHHH-GGGHHHHHHHHHHHHHHTTS-S-HHHHHHHHHHHTHHHHHHHHHHHHTSTTTT--EE-TTT-SEE-HHHHHHHHHHHHHHHHHHHHHHTTPPPPPEETTEETTSSPPP----PPP-

Foldseek 3Di:
DDDDDPPDDDDPPPPPPPPPVVVPPPPCPDQDVVLADDLVPLPDDPPDDPVCVVPVLCRLLLVQLLQQLLQCLPDPDDLLVSLVVSNVSSVVSLVVSLVVLVPDPCQPDFDQDPVPRHTDGPNRVSVVVSSVSNSSSSCSCNVSVYHRADDDPNGHPSNDDPDDDPDDDDD

pLDDT: mean 75.8, std 19.67, range [36.09, 98.12]

Sequence (171 aa):
MTRTSVATALVAVLTGAMALSACDRRHDLAANPKVCADFKTSAKPGTASPAATLDPGAAPVDECVRRWAYALAPSHDPAGAVAQASVVACMTQLARWNRQTLAQPGSDLQADSLTTGQPTTPLAEHSTYTAGRALFYVVQARAGLCAAPPMTNGVPDGISVPPSEPTSPPA